Protein AF-A0A442RYC6-F1 (afdb_monomer_lite)

Foldseek 3Di:
DDDDDPVRVVVVLVVVLLVLLQVLLVLLDPDPSNVVSLVVLVVLQVVVVPPPPVPDDQDPVNVVSVVVSVSSVSSNVSSVVVNVVVVVD

Structure (mmCIF, N/CA/C/O backbone):
data_AF-A0A442RYC6-F1
#
_entry.id   AF-A0A442RYC6-F1
#
loop_
_atom_site.group_PDB
_atom_site.id
_atom_site.type_symbol
_atom_site.label_atom_id
_atom_site.label_alt_id
_atom_site.label_comp_id
_atom_site.label_asym_id
_atom_site.label_entity_id
_atom_site.label_seq_id
_atom_site.pdbx_PDB_ins_code
_atom_site.Cartn_x
_atom_site.Cartn_y
_atom_site.Cartn_z
_atom_site.occupancy
_atom_site.B_iso_or_equiv
_atom_site.auth_seq_id
_atom_site.auth_comp_id
_atom_site.auth_asym_id
_atom_site.auth_atom_id
_atom_site.pdbx_PDB_model_num
ATOM 1 N N . MET A 1 1 ? -25.375 13.525 11.907 1.00 44.34 1 MET A N 1
ATOM 2 C CA . MET A 1 1 ? -24.735 12.583 10.966 1.00 44.34 1 MET A CA 1
ATOM 3 C C . MET A 1 1 ? -24.897 11.209 11.581 1.00 44.34 1 MET A C 1
ATOM 5 O O . MET A 1 1 ? -24.591 11.095 12.760 1.00 44.34 1 MET A O 1
ATOM 9 N N . SER A 1 2 ? -25.478 10.237 10.876 1.00 67.31 2 SER A N 1
ATOM 10 C CA . SER A 1 2 ? -25.528 8.861 11.388 1.00 67.31 2 SER A CA 1
ATOM 11 C C . SER A 1 2 ? -24.100 8.353 11.565 1.00 67.31 2 SER A C 1
ATOM 13 O O . SER A 1 2 ? -23.256 8.619 10.706 1.00 67.31 2 SER A O 1
ATOM 15 N N . GLU A 1 3 ? -23.825 7.670 12.673 1.00 82.00 3 GLU A N 1
ATOM 16 C CA . GLU A 1 3 ? -22.548 6.978 12.841 1.00 82.00 3 GLU A CA 1
ATOM 17 C C . GLU A 1 3 ? -22.400 5.935 11.729 1.00 82.00 3 GLU A C 1
ATOM 19 O O . GLU A 1 3 ? -23.352 5.227 11.393 1.00 82.00 3 GLU A O 1
ATOM 24 N N . LEU A 1 4 ? -21.224 5.907 11.105 1.00 84.50 4 LEU A N 1
ATOM 25 C CA . LEU A 1 4 ? -20.885 4.880 10.127 1.00 84.50 4 LEU A CA 1
ATOM 26 C C . LEU A 1 4 ? -20.650 3.569 10.874 1.00 84.50 4 LEU A C 1
ATOM 28 O O . LEU A 1 4 ? -20.048 3.579 11.949 1.00 84.50 4 LEU A O 1
ATOM 32 N N . THR A 1 5 ? -21.097 2.453 10.304 1.00 91.62 5 THR A N 1
ATOM 33 C CA . THR A 1 5 ? -20.743 1.141 10.850 1.00 91.62 5 THR A CA 1
ATOM 34 C C . THR A 1 5 ? -19.256 0.867 10.616 1.00 91.62 5 THR A C 1
ATOM 36 O O . THR A 1 5 ? -18.626 1.481 9.748 1.00 91.62 5 THR A O 1
ATOM 39 N N . ASN A 1 6 ? -18.681 -0.061 11.381 1.00 89.44 6 ASN A N 1
ATOM 40 C CA . ASN A 1 6 ? -17.277 -0.437 11.209 1.00 89.44 6 ASN A CA 1
ATOM 41 C C . ASN A 1 6 ? -17.017 -1.015 9.812 1.00 89.44 6 ASN A C 1
ATOM 43 O O . ASN A 1 6 ? -15.981 -0.726 9.224 1.00 89.44 6 ASN A O 1
ATOM 47 N N . GLU A 1 7 ? -17.978 -1.753 9.256 1.00 89.31 7 GLU A N 1
ATOM 48 C CA . GLU A 1 7 ? -17.903 -2.338 7.916 1.00 89.31 7 GLU A CA 1
ATOM 49 C C . GLU A 1 7 ? -17.864 -1.253 6.832 1.00 89.31 7 GLU A C 1
ATOM 51 O O . GLU A 1 7 ? -17.088 -1.345 5.885 1.00 89.31 7 GLU A O 1
ATOM 56 N N . GLU A 1 8 ? -18.653 -0.186 6.987 1.00 83.06 8 GLU A N 1
ATOM 57 C CA . GLU A 1 8 ? -18.646 0.949 6.059 1.00 83.06 8 GLU A CA 1
ATOM 58 C C . GLU A 1 8 ? -17.328 1.738 6.153 1.00 83.06 8 GLU A C 1
ATOM 60 O O . GLU A 1 8 ? -16.786 2.195 5.146 1.00 83.06 8 GLU A O 1
ATOM 65 N N . ILE A 1 9 ? -16.771 1.883 7.360 1.00 89.12 9 ILE A N 1
ATOM 66 C CA . ILE A 1 9 ? -15.454 2.503 7.561 1.00 89.12 9 ILE A CA 1
ATOM 67 C C . ILE A 1 9 ? -14.364 1.658 6.893 1.00 89.12 9 ILE A C 1
ATOM 69 O O . ILE A 1 9 ? -13.550 2.205 6.149 1.00 89.12 9 ILE A O 1
ATOM 73 N N . GLU A 1 10 ? -14.369 0.344 7.114 1.00 85.50 10 GLU A N 1
ATOM 74 C CA . GLU A 1 10 ? -13.417 -0.591 6.516 1.00 85.50 10 GLU A CA 1
ATOM 75 C C . GLU A 1 10 ? -13.506 -0.578 4.987 1.00 85.50 10 GLU A C 1
ATOM 77 O O . GLU A 1 10 ? -12.491 -0.402 4.314 1.00 85.50 10 GLU A O 1
ATOM 82 N N . GLY A 1 11 ? -14.715 -0.658 4.423 1.00 82.00 11 GLY A N 1
ATOM 83 C CA . GLY A 1 11 ? -14.933 -0.595 2.977 1.00 82.00 11 GLY A CA 1
ATOM 84 C C . GLY A 1 11 ? -14.388 0.693 2.354 1.00 82.00 11 GLY A C 1
ATOM 85 O O . GLY A 1 11 ? -13.727 0.655 1.313 1.00 82.00 11 GLY A O 1
ATOM 86 N N . ARG A 1 12 ? -14.589 1.840 3.014 1.00 89.50 12 ARG A N 1
ATOM 87 C CA . ARG A 1 12 ? -14.068 3.138 2.553 1.00 89.50 12 ARG A CA 1
ATOM 88 C C . ARG A 1 12 ? -12.549 3.242 2.664 1.00 89.50 12 ARG A C 1
ATOM 90 O O . ARG A 1 12 ? -11.935 3.823 1.769 1.00 89.50 12 ARG A O 1
ATOM 97 N N . LEU A 1 13 ? -11.950 2.713 3.731 1.00 89.12 13 LEU A N 1
ATOM 98 C CA . LEU A 1 13 ? -10.494 2.669 3.893 1.00 89.12 13 LEU A CA 1
ATOM 99 C C . LEU A 1 13 ? -9.860 1.768 2.833 1.00 89.12 13 LEU A C 1
ATOM 101 O O . LEU A 1 13 ? -8.938 2.199 2.145 1.00 89.12 13 LEU A O 1
ATOM 105 N N . ASN A 1 14 ? -10.428 0.582 2.614 1.00 82.94 14 ASN A N 1
ATOM 106 C CA . ASN A 1 14 ? -9.972 -0.340 1.580 1.00 82.94 14 ASN A CA 1
ATOM 107 C C . ASN A 1 14 ? -10.042 0.309 0.195 1.00 82.94 14 ASN A C 1
ATOM 109 O O . ASN A 1 14 ? -9.038 0.338 -0.507 1.00 82.94 14 ASN A O 1
ATOM 113 N N . ALA A 1 15 ? -11.167 0.924 -0.180 1.00 75.94 15 ALA A N 1
ATOM 114 C CA . ALA A 1 15 ? -11.288 1.604 -1.472 1.00 75.94 15 ALA A CA 1
ATOM 115 C C . ALA A 1 15 ? -10.227 2.706 -1.674 1.00 75.94 15 ALA A C 1
ATOM 117 O O . ALA A 1 15 ? -9.680 2.853 -2.772 1.00 75.94 15 ALA A O 1
ATOM 118 N N . GLN A 1 16 ? -9.902 3.467 -0.623 1.00 88.19 16 GLN A N 1
ATOM 119 C CA . GLN A 1 16 ? -8.834 4.471 -0.672 1.00 88.19 16 GLN A CA 1
ATOM 120 C C . GLN A 1 16 ? -7.456 3.827 -0.836 1.00 88.19 16 GLN A C 1
ATOM 122 O O . GLN A 1 16 ? -6.688 4.268 -1.690 1.00 88.19 16 GLN A O 1
ATOM 127 N N . ARG A 1 17 ? -7.163 2.770 -0.072 1.00 89.50 17 ARG A N 1
ATOM 128 C CA . ARG A 1 17 ? -5.910 2.010 -0.149 1.00 89.50 17 ARG A CA 1
ATOM 129 C C . ARG A 1 17 ? -5.680 1.442 -1.547 1.00 89.50 17 ARG A C 1
ATOM 131 O O . ARG A 1 17 ? -4.619 1.664 -2.123 1.00 89.50 17 ARG A O 1
ATOM 138 N N . GLU A 1 18 ? -6.693 0.793 -2.121 1.00 78.38 18 GLU A N 1
ATOM 139 C CA . GLU A 1 18 ? -6.654 0.250 -3.485 1.00 78.38 18 GLU A CA 1
ATOM 140 C C . GLU A 1 18 ? -6.400 1.353 -4.524 1.00 78.38 18 GLU A C 1
ATOM 142 O O . GLU A 1 18 ? -5.535 1.223 -5.390 1.00 78.38 18 GLU A O 1
ATOM 147 N N . THR A 1 19 ? -7.113 2.479 -4.412 1.00 79.12 19 THR A N 1
ATOM 148 C CA . THR A 1 19 ? -6.945 3.625 -5.322 1.00 79.12 19 THR A CA 1
ATOM 149 C C . THR A 1 19 ? -5.533 4.203 -5.238 1.00 79.12 19 THR A C 1
ATOM 151 O O . THR A 1 19 ? -4.916 4.487 -6.264 1.00 79.12 19 THR A O 1
ATOM 154 N N . LEU A 1 20 ? -4.995 4.366 -4.027 1.00 87.75 20 LEU A N 1
ATOM 155 C CA . LEU A 1 20 ? -3.638 4.867 -3.821 1.00 87.75 20 LEU A CA 1
ATOM 156 C C . LEU A 1 20 ? -2.593 3.896 -4.369 1.00 87.75 20 LEU A C 1
ATOM 158 O O . LEU A 1 20 ? -1.659 4.339 -5.035 1.00 87.75 20 LEU A O 1
ATOM 162 N N . ALA A 1 21 ? -2.768 2.593 -4.151 1.00 84.75 21 ALA A N 1
ATOM 163 C CA . ALA A 1 21 ? -1.875 1.576 -4.692 1.00 84.75 21 ALA A CA 1
ATOM 164 C C . ALA A 1 21 ? -1.834 1.620 -6.229 1.00 84.75 21 ALA A C 1
ATOM 166 O O . ALA A 1 21 ? -0.752 1.611 -6.816 1.00 84.75 21 ALA A O 1
ATOM 167 N N . LEU A 1 22 ? -2.991 1.768 -6.883 1.00 77.94 22 LEU A N 1
ATOM 168 C CA . LEU A 1 22 ? -3.083 1.943 -8.337 1.00 77.94 22 LEU A CA 1
ATOM 169 C C . LEU A 1 22 ? -2.349 3.197 -8.821 1.00 77.94 22 LEU A C 1
ATOM 171 O O . LEU A 1 22 ? -1.575 3.130 -9.775 1.00 77.94 22 LEU A O 1
ATOM 175 N N . VAL A 1 23 ? -2.558 4.338 -8.159 1.00 85.62 23 VAL A N 1
ATOM 176 C CA . VAL A 1 23 ? -1.871 5.593 -8.505 1.00 85.62 23 VAL A CA 1
ATOM 177 C C . VAL A 1 23 ? -0.357 5.438 -8.364 1.00 85.62 23 VAL A C 1
ATOM 179 O O . VAL A 1 23 ? 0.381 5.830 -9.265 1.00 85.62 23 VAL A O 1
ATOM 182 N N . VAL A 1 24 ? 0.116 4.826 -7.275 1.00 83.62 24 VAL A N 1
ATOM 183 C CA . VAL A 1 24 ? 1.544 4.551 -7.063 1.00 83.62 24 VAL A CA 1
ATOM 184 C C . VAL A 1 24 ? 2.091 3.642 -8.162 1.00 83.62 24 VAL A C 1
ATOM 1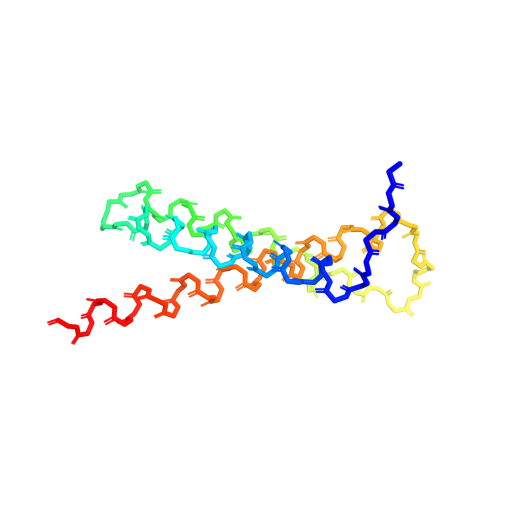86 O O . VAL A 1 24 ? 3.133 3.957 -8.731 1.00 83.62 24 VAL A O 1
ATOM 189 N N . ALA A 1 25 ? 1.385 2.565 -8.511 1.00 80.88 25 ALA A N 1
ATOM 190 C CA . ALA A 1 25 ? 1.793 1.637 -9.564 1.00 80.88 25 ALA A CA 1
ATOM 191 C C . ALA A 1 25 ? 1.895 2.311 -10.947 1.00 80.88 25 ALA A C 1
ATOM 193 O O . ALA A 1 25 ? 2.820 2.017 -11.702 1.00 80.88 25 ALA A O 1
ATOM 194 N N . LEU A 1 26 ? 0.989 3.242 -11.269 1.00 78.06 26 LEU A N 1
ATOM 195 C CA . LEU A 1 26 ? 0.995 3.990 -12.534 1.00 78.06 26 LEU A CA 1
ATOM 196 C C . LEU A 1 26 ? 2.104 5.044 -12.597 1.00 78.06 26 LEU A C 1
ATOM 198 O O . LEU A 1 26 ? 2.759 5.201 -13.625 1.00 78.06 26 LEU A O 1
ATOM 202 N N . LEU A 1 27 ? 2.328 5.770 -11.499 1.00 80.81 27 LEU A N 1
ATOM 203 C CA . LEU A 1 27 ? 3.414 6.751 -11.397 1.00 80.81 27 LEU A CA 1
ATOM 204 C C . LEU A 1 27 ? 4.789 6.077 -11.358 1.00 80.81 27 LEU A C 1
ATOM 206 O O . LEU A 1 27 ? 5.809 6.694 -11.660 1.00 80.81 27 LEU A O 1
ATOM 210 N N . ALA A 1 28 ? 4.814 4.793 -11.017 1.00 69.44 28 ALA A N 1
ATOM 211 C CA . ALA A 1 28 ? 5.994 3.969 -10.943 1.00 69.44 28 ALA A CA 1
ATOM 212 C C . ALA A 1 28 ? 6.547 3.540 -12.330 1.00 69.44 28 ALA A C 1
ATOM 214 O O . ALA A 1 28 ? 6.903 2.374 -12.509 1.00 69.44 28 ALA A O 1
ATOM 215 N N . GLY A 1 29 ? 6.644 4.446 -13.309 1.00 67.38 29 GLY A N 1
ATOM 216 C CA . GLY A 1 29 ? 7.202 4.183 -14.649 1.00 67.38 29 GLY A CA 1
ATOM 217 C C . GLY A 1 29 ? 8.704 3.817 -14.667 1.00 67.38 29 GLY A C 1
ATOM 218 O O . GLY A 1 29 ? 9.294 3.548 -13.627 1.00 67.38 29 GLY A O 1
ATOM 219 N N . PRO A 1 30 ? 9.373 3.769 -15.830 1.00 64.75 30 PRO A N 1
ATOM 220 C CA . PRO A 1 30 ? 10.808 3.458 -15.922 1.00 64.75 30 PRO A CA 1
ATOM 221 C C . PRO A 1 30 ? 11.741 4.660 -15.667 1.00 64.75 30 PRO A C 1
ATOM 223 O O . PRO A 1 30 ? 12.956 4.525 -15.788 1.00 64.75 30 PRO A O 1
ATOM 226 N N . ASP A 1 31 ? 11.206 5.848 -15.375 1.00 71.31 31 ASP A N 1
ATOM 227 C CA . ASP A 1 31 ? 12.013 7.053 -15.166 1.00 71.31 31 ASP A CA 1
ATOM 228 C C . ASP A 1 31 ? 12.558 7.171 -13.729 1.00 71.31 31 ASP A C 1
ATOM 230 O O . ASP A 1 31 ? 12.113 6.501 -12.810 1.00 71.31 31 ASP A O 1
ATOM 234 N N . ARG A 1 32 ? 13.532 8.057 -13.486 1.00 63.28 32 ARG A N 1
ATOM 235 C CA . ARG A 1 32 ? 14.086 8.257 -12.127 1.00 63.28 32 ARG A CA 1
ATOM 236 C C . ARG A 1 32 ? 13.066 8.780 -11.106 1.00 63.28 32 ARG A C 1
ATOM 238 O O . ARG A 1 32 ? 13.309 8.706 -9.902 1.00 63.28 32 ARG A O 1
ATOM 245 N N . THR A 1 33 ? 11.962 9.366 -11.564 1.00 67.56 33 THR A N 1
ATOM 246 C CA . THR A 1 33 ? 10.923 9.916 -10.685 1.00 67.56 33 THR A CA 1
ATOM 247 C C . THR A 1 33 ? 10.140 8.786 -10.021 1.00 67.56 33 THR A C 1
ATOM 249 O O . THR A 1 33 ? 9.805 8.887 -8.839 1.00 67.56 33 THR A O 1
ATOM 252 N N . SER A 1 34 ? 9.932 7.680 -10.735 1.00 72.06 34 SER A N 1
ATOM 253 C CA . SER A 1 34 ? 9.296 6.471 -10.219 1.00 72.06 34 SER A CA 1
ATOM 254 C C . SER A 1 34 ? 10.085 5.803 -9.090 1.00 72.06 34 SER A C 1
ATOM 256 O O . SER A 1 34 ? 9.507 5.415 -8.075 1.00 72.06 34 SER A O 1
ATOM 258 N N . GLU A 1 35 ? 11.409 5.703 -9.233 1.00 74.12 35 GLU A N 1
ATOM 259 C CA . GLU A 1 35 ? 12.296 5.066 -8.254 1.00 74.12 35 GLU A CA 1
ATOM 260 C C . GLU A 1 35 ? 12.255 5.811 -6.919 1.00 74.12 35 GLU A C 1
ATOM 262 O O . GLU A 1 35 ? 12.224 5.195 -5.853 1.00 74.12 35 GLU A O 1
ATOM 267 N N . ARG A 1 36 ? 12.171 7.146 -6.973 1.00 76.75 36 ARG A N 1
ATOM 268 C CA . ARG A 1 36 ? 12.038 7.984 -5.781 1.00 76.75 36 ARG A CA 1
ATOM 269 C C . ARG A 1 36 ? 10.736 7.712 -5.030 1.00 76.75 36 ARG A C 1
ATOM 271 O O . ARG A 1 36 ? 10.760 7.668 -3.806 1.00 76.75 36 ARG A O 1
ATOM 278 N N . ILE A 1 37 ? 9.617 7.518 -5.731 1.00 78.81 37 ILE A N 1
ATOM 279 C CA . ILE A 1 37 ? 8.327 7.215 -5.089 1.00 78.81 37 ILE A CA 1
ATOM 280 C C . ILE A 1 37 ? 8.413 5.891 -4.321 1.00 78.81 37 ILE A C 1
ATOM 282 O O . ILE A 1 37 ? 7.982 5.829 -3.170 1.00 78.81 37 ILE A O 1
ATOM 286 N N . TRP A 1 38 ? 9.022 4.859 -4.912 1.00 80.94 38 TRP A N 1
ATOM 287 C CA . TRP A 1 38 ? 9.223 3.578 -4.230 1.00 80.94 38 TRP A CA 1
ATOM 288 C C . TRP A 1 38 ? 10.116 3.697 -3.002 1.00 80.94 38 TRP A C 1
ATOM 290 O O . TRP A 1 38 ? 9.747 3.197 -1.943 1.00 80.94 38 TRP A O 1
ATOM 300 N N . ALA A 1 39 ? 11.253 4.382 -3.131 1.00 81.44 39 ALA A N 1
ATOM 301 C CA . ALA A 1 39 ? 12.199 4.548 -2.035 1.00 81.44 39 ALA A CA 1
ATOM 302 C C . ALA A 1 39 ? 11.580 5.300 -0.844 1.00 81.44 39 ALA A C 1
ATOM 304 O O . ALA A 1 39 ? 11.780 4.915 0.306 1.00 81.44 39 ALA A O 1
ATOM 305 N N . GLU A 1 40 ? 10.798 6.348 -1.109 1.00 80.94 40 GLU A N 1
ATOM 306 C CA . GLU A 1 40 ? 10.109 7.115 -0.066 1.00 80.94 40 GLU A CA 1
ATOM 307 C C . GLU A 1 40 ? 9.026 6.282 0.629 1.00 80.94 40 GLU A C 1
ATOM 309 O O . GLU A 1 40 ? 8.919 6.320 1.854 1.00 80.94 40 GLU A O 1
ATOM 314 N N . LEU A 1 41 ? 8.241 5.498 -0.120 1.00 80.12 41 LEU A N 1
ATOM 315 C CA . LEU A 1 41 ? 7.238 4.605 0.467 1.00 80.12 41 LEU A CA 1
ATOM 316 C C . LEU A 1 41 ? 7.888 3.513 1.321 1.00 80.12 41 LEU A C 1
ATOM 318 O O . LEU A 1 41 ? 7.433 3.273 2.437 1.00 80.12 41 LEU A O 1
ATOM 322 N N . GLU A 1 42 ? 8.971 2.904 0.836 1.00 82.00 42 GLU A N 1
ATOM 323 C CA . GLU A 1 42 ? 9.720 1.885 1.572 1.00 82.00 42 GLU A CA 1
ATOM 324 C C . GLU A 1 42 ? 10.317 2.436 2.873 1.00 82.00 42 GLU A C 1
ATOM 326 O O . GLU A 1 42 ? 10.122 1.866 3.950 1.00 82.00 42 GLU A O 1
ATOM 331 N N . ALA A 1 43 ? 10.966 3.600 2.813 1.00 81.75 43 ALA A N 1
ATOM 332 C CA . ALA A 1 43 ? 11.575 4.233 3.980 1.00 81.75 43 ALA A CA 1
ATOM 333 C C . ALA A 1 43 ? 10.569 4.505 5.116 1.00 81.75 43 ALA A C 1
ATOM 335 O O . ALA A 1 43 ? 10.931 4.428 6.293 1.00 81.75 43 ALA A O 1
ATOM 336 N N . ARG A 1 44 ? 9.299 4.785 4.788 1.00 79.00 44 ARG A N 1
ATOM 337 C CA . ARG A 1 44 ? 8.253 5.113 5.772 1.00 79.00 44 ARG A CA 1
ATOM 338 C C . ARG A 1 44 ? 7.864 3.947 6.675 1.00 79.00 44 ARG A C 1
ATOM 340 O O . ARG A 1 44 ? 7.439 4.211 7.795 1.00 79.00 44 ARG A O 1
ATOM 347 N N . PHE A 1 45 ? 8.011 2.697 6.233 1.00 74.81 45 PHE A N 1
ATOM 348 C CA . PHE A 1 45 ? 7.678 1.524 7.054 1.00 74.81 45 PHE A CA 1
ATOM 349 C C . PHE A 1 45 ? 8.902 0.742 7.552 1.00 74.81 45 PHE A C 1
ATOM 351 O O . PHE A 1 45 ? 8.781 -0.029 8.500 1.00 74.81 45 PHE A O 1
ATOM 358 N N . GLN A 1 46 ? 10.096 0.970 6.995 1.00 73.19 46 GLN A N 1
ATOM 359 C CA . GLN A 1 46 ? 11.346 0.379 7.503 1.00 73.19 46 GLN A CA 1
ATOM 360 C C . GLN A 1 46 ? 11.737 0.907 8.896 1.00 73.19 46 GLN A C 1
ATOM 362 O O . GLN A 1 46 ? 12.342 0.187 9.687 1.00 73.19 46 GLN A O 1
ATOM 367 N N . PHE A 1 47 ? 11.364 2.149 9.229 1.00 61.28 47 PHE A N 1
ATOM 368 C CA . PHE A 1 47 ? 11.721 2.781 10.505 1.00 61.28 47 PHE A CA 1
ATOM 369 C C . PHE A 1 47 ? 11.132 2.062 11.731 1.00 61.28 47 PHE A C 1
ATOM 371 O O . PHE A 1 47 ? 11.757 2.061 12.789 1.00 61.28 47 PHE A O 1
ATOM 378 N N . GLN A 1 48 ? 9.968 1.412 11.599 1.00 56.66 48 GLN A N 1
ATOM 379 C CA . GLN A 1 48 ? 9.306 0.777 12.742 1.00 56.66 48 GLN A CA 1
ATOM 380 C C . GLN A 1 48 ? 9.841 -0.598 13.120 1.00 56.66 48 GLN A C 1
ATOM 382 O O . GLN A 1 48 ? 9.889 -0.903 14.308 1.00 56.66 48 GLN A O 1
ATOM 387 N N . ASN A 1 49 ? 10.320 -1.385 12.152 1.00 56.38 49 ASN A N 1
ATOM 388 C CA . ASN A 1 49 ? 10.945 -2.682 12.439 1.00 56.38 49 ASN A CA 1
ATOM 389 C C . ASN A 1 49 ? 12.160 -2.546 13.378 1.00 56.38 49 ASN A C 1
ATOM 391 O O . ASN A 1 49 ? 12.506 -3.489 14.080 1.00 56.38 49 ASN A O 1
ATOM 395 N N . ASN A 1 50 ? 12.794 -1.368 13.408 1.00 56.75 50 ASN A N 1
ATOM 396 C CA . ASN A 1 50 ? 13.988 -1.099 14.208 1.00 56.75 50 ASN A CA 1
ATOM 397 C C . ASN A 1 50 ? 13.700 -0.450 15.579 1.00 56.75 50 ASN A C 1
ATOM 399 O O . ASN A 1 50 ? 14.652 -0.140 16.292 1.00 56.75 50 ASN A O 1
ATOM 403 N N . GLN A 1 51 ? 12.433 -0.209 15.950 1.00 58.28 51 GLN A N 1
ATOM 404 C CA . GLN A 1 51 ? 12.054 0.483 17.198 1.00 58.28 51 GLN A CA 1
ATOM 405 C C . GLN A 1 51 ? 11.142 -0.326 18.137 1.00 58.28 51 GLN A C 1
ATOM 407 O O . GLN A 1 51 ? 10.576 0.240 19.072 1.00 58.28 51 GLN A O 1
ATOM 412 N N . GLU A 1 52 ? 10.993 -1.637 17.936 1.00 55.25 52 GLU A N 1
ATOM 413 C CA . GLU A 1 52 ? 10.283 -2.501 18.889 1.00 55.25 52 GLU A CA 1
ATOM 414 C C . GLU A 1 52 ? 11.114 -2.700 20.176 1.00 55.25 52 GLU A C 1
ATOM 416 O O . GLU A 1 52 ? 11.719 -3.746 20.387 1.00 55.25 52 GLU A O 1
ATOM 421 N N . ASP A 1 53 ? 11.183 -1.679 21.037 1.00 60.31 53 ASP A N 1
ATOM 422 C CA . ASP A 1 53 ? 11.736 -1.789 22.392 1.00 60.31 53 ASP A CA 1
ATOM 4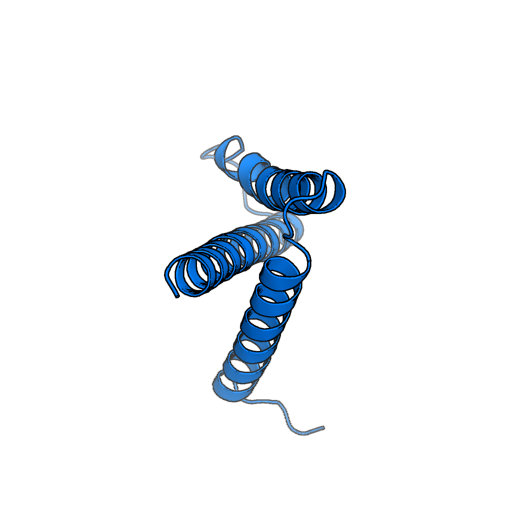23 C C . ASP A 1 53 ? 10.696 -2.482 23.304 1.00 60.31 53 ASP A C 1
ATOM 425 O O . ASP A 1 53 ? 9.636 -1.899 23.572 1.00 60.31 53 ASP A O 1
ATOM 429 N N . PRO A 1 54 ? 10.944 -3.720 23.786 1.00 57.16 54 PRO A N 1
ATOM 430 C CA . PRO A 1 54 ? 9.944 -4.578 24.436 1.00 57.16 54 PRO A CA 1
ATOM 431 C C . PRO A 1 54 ? 9.515 -4.138 25.853 1.00 57.16 54 PRO A C 1
ATOM 433 O O . PRO A 1 54 ? 8.997 -4.945 26.625 1.00 57.16 54 PRO A O 1
ATOM 436 N N . GLY A 1 55 ? 9.701 -2.864 26.212 1.00 59.47 55 GLY A N 1
ATOM 437 C CA . GLY A 1 55 ? 9.307 -2.287 27.501 1.00 59.47 55 GLY A CA 1
ATOM 438 C C . GLY A 1 55 ? 8.642 -0.907 27.436 1.00 59.47 55 GLY A C 1
ATOM 439 O O . GLY A 1 55 ? 8.244 -0.384 28.479 1.00 59.47 55 GLY A O 1
ATOM 440 N N . ALA A 1 56 ? 8.500 -0.298 26.254 1.00 61.22 56 ALA A N 1
ATOM 441 C CA . ALA A 1 56 ? 7.886 1.021 26.127 1.00 61.22 56 ALA A CA 1
ATOM 442 C C . ALA A 1 56 ? 6.351 0.927 26.192 1.00 61.22 56 ALA A C 1
ATOM 444 O O . ALA A 1 56 ? 5.716 0.270 25.370 1.00 61.22 56 ALA A O 1
ATOM 445 N N . VAL A 1 57 ? 5.733 1.610 27.163 1.00 59.28 57 VAL A N 1
ATOM 446 C CA . VAL A 1 57 ? 4.267 1.732 27.236 1.00 59.28 57 VAL A CA 1
ATOM 447 C C . VAL A 1 57 ? 3.785 2.471 25.978 1.00 59.28 57 VAL A C 1
ATOM 449 O O . VAL A 1 57 ? 4.192 3.620 25.778 1.00 59.28 57 VAL A O 1
ATOM 452 N N . PRO A 1 58 ? 2.929 1.870 25.129 1.00 59.69 58 PRO A N 1
ATOM 453 C CA . PRO A 1 58 ? 2.511 2.506 23.887 1.00 59.69 58 PRO A CA 1
ATOM 454 C C . PRO A 1 58 ? 1.753 3.800 24.187 1.00 59.69 58 PRO A C 1
ATOM 456 O O . PRO A 1 58 ? 0.667 3.784 24.771 1.00 59.69 58 PRO A O 1
ATOM 459 N N . SER A 1 59 ? 2.313 4.942 23.791 1.00 69.88 59 SER A N 1
ATOM 460 C CA . SER A 1 59 ? 1.557 6.193 23.799 1.00 69.88 59 SER A CA 1
ATOM 461 C C . SER A 1 59 ? 0.523 6.169 22.666 1.00 69.88 59 SER A C 1
ATOM 463 O O . SER A 1 59 ? 0.717 5.518 21.638 1.00 69.88 59 SER A O 1
ATOM 465 N N . ARG A 1 60 ? -0.585 6.910 22.808 1.00 69.50 60 ARG A N 1
ATOM 466 C CA . ARG A 1 60 ? -1.591 7.038 21.734 1.00 69.50 60 ARG A CA 1
ATOM 467 C C . ARG A 1 60 ? -0.976 7.540 20.419 1.00 69.50 60 ARG A C 1
ATOM 469 O O . ARG A 1 60 ? -1.416 7.121 19.355 1.00 69.50 60 ARG A O 1
ATOM 476 N N . ALA A 1 61 ? 0.033 8.409 20.498 1.00 67.94 61 ALA A N 1
ATOM 477 C CA . ALA A 1 61 ? 0.771 8.892 19.332 1.00 67.94 61 ALA A CA 1
ATOM 478 C C . ALA A 1 61 ? 1.531 7.751 18.638 1.00 67.94 61 ALA A C 1
ATOM 480 O O . ALA A 1 61 ? 1.398 7.585 17.429 1.00 67.94 61 ALA A O 1
ATOM 481 N N . PHE A 1 62 ? 2.210 6.900 19.414 1.00 71.00 62 PHE A N 1
ATOM 482 C CA . PHE A 1 62 ? 2.915 5.731 18.889 1.00 71.00 62 PHE A CA 1
ATOM 483 C C . PHE A 1 62 ? 1.955 4.744 18.209 1.00 71.00 62 PHE A C 1
ATOM 485 O O . PHE A 1 62 ? 2.221 4.288 17.105 1.00 71.00 62 PHE A O 1
ATOM 492 N N . ALA A 1 63 ? 0.783 4.482 18.802 1.00 74.19 63 ALA A N 1
ATOM 493 C CA . ALA A 1 63 ? -0.219 3.591 18.209 1.00 74.19 63 ALA A CA 1
ATOM 494 C C . ALA A 1 63 ? -0.757 4.094 16.853 1.00 74.19 63 ALA A C 1
ATOM 496 O O . ALA A 1 63 ? -0.971 3.293 15.939 1.00 74.19 63 ALA A O 1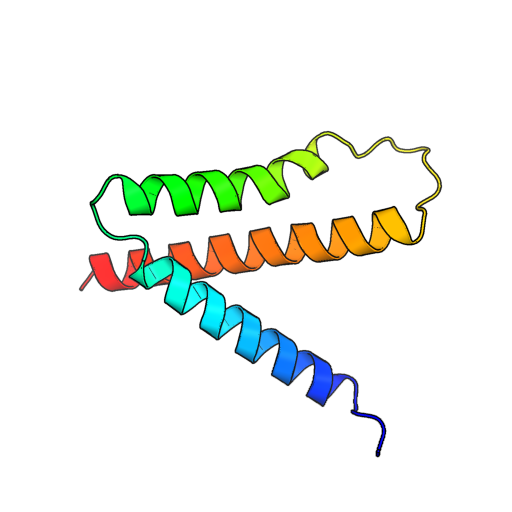
ATOM 497 N N . ILE A 1 64 ? -0.961 5.411 16.712 1.00 72.75 64 ILE A N 1
ATOM 498 C CA . ILE A 1 64 ? -1.384 6.041 15.450 1.00 72.75 64 ILE A CA 1
ATOM 499 C C . ILE A 1 64 ? -0.267 5.945 14.409 1.00 72.75 64 ILE A C 1
ATOM 501 O O . ILE A 1 64 ? -0.528 5.548 13.275 1.00 72.75 64 ILE A O 1
ATOM 505 N N . GLU A 1 65 ? 0.973 6.253 14.790 1.00 74.94 65 GLU A N 1
ATOM 506 C CA . GLU A 1 65 ? 2.129 6.119 13.901 1.00 74.94 65 GLU A CA 1
ATOM 507 C C . GLU A 1 65 ? 2.315 4.670 13.439 1.00 74.94 65 GLU A C 1
ATOM 509 O O . GLU A 1 65 ? 2.507 4.437 12.249 1.00 74.94 65 GLU A O 1
ATOM 514 N N . SER A 1 66 ? 2.154 3.679 14.322 1.00 77.06 66 SER A N 1
ATOM 515 C CA . SER A 1 66 ? 2.199 2.265 13.929 1.00 77.06 66 SER A CA 1
ATOM 516 C C . SER A 1 66 ? 1.084 1.853 12.986 1.00 77.06 66 SER A C 1
ATOM 518 O O . SER A 1 66 ? 1.322 1.086 12.054 1.00 77.06 66 SER A O 1
ATOM 520 N N . ALA A 1 67 ? -0.135 2.346 13.198 1.00 81.19 67 ALA A N 1
ATOM 521 C CA . ALA A 1 67 ? -1.229 2.094 12.266 1.00 81.19 67 ALA A CA 1
ATOM 522 C C . ALA A 1 67 ? -0.927 2.691 10.884 1.00 81.19 67 ALA A C 1
ATOM 524 O O . ALA A 1 67 ? -1.085 2.007 9.877 1.00 81.19 67 ALA A O 1
ATOM 525 N N . MET A 1 68 ? -0.407 3.919 10.845 1.00 79.88 68 MET A N 1
ATOM 526 C CA . MET A 1 68 ? -0.019 4.592 9.608 1.00 79.88 68 MET A CA 1
ATOM 527 C C . MET A 1 68 ? 1.108 3.854 8.867 1.00 79.88 68 MET A C 1
ATOM 529 O O . MET A 1 68 ? 1.046 3.701 7.651 1.00 79.88 68 MET A O 1
ATOM 533 N N . MET A 1 69 ? 2.135 3.372 9.571 1.00 80.88 69 MET A N 1
ATOM 534 C CA . MET A 1 69 ? 3.251 2.651 8.945 1.00 80.88 69 MET A CA 1
ATOM 535 C C . MET A 1 69 ? 2.823 1.300 8.362 1.00 80.88 69 MET A C 1
ATOM 537 O O . MET A 1 69 ? 3.254 0.948 7.263 1.00 80.88 69 MET A O 1
ATOM 541 N N . ARG A 1 70 ? 1.928 0.567 9.044 1.00 84.38 70 ARG A N 1
ATOM 542 C CA . ARG A 1 70 ? 1.319 -0.652 8.485 1.00 84.38 70 ARG A CA 1
ATOM 543 C C . ARG A 1 70 ? 0.559 -0.361 7.195 1.00 84.38 70 ARG A C 1
ATOM 545 O O . ARG A 1 70 ? 0.695 -1.116 6.238 1.00 84.38 70 ARG A O 1
ATOM 552 N N . GLU A 1 71 ? -0.173 0.746 7.155 1.00 86.44 71 GLU A N 1
ATOM 553 C CA . GLU A 1 71 ? -0.909 1.152 5.959 1.00 86.44 71 GLU A CA 1
ATOM 554 C C . GLU A 1 71 ? 0.032 1.453 4.782 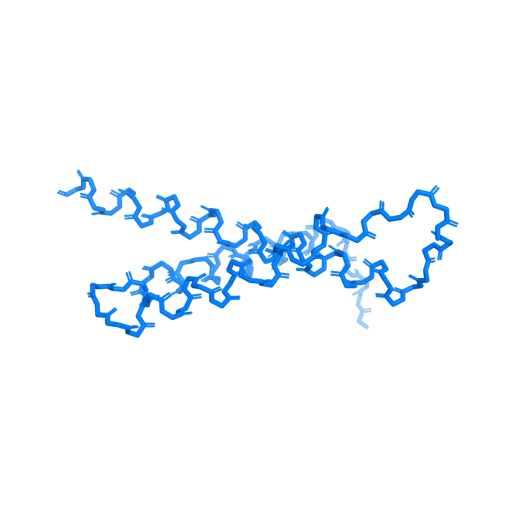1.00 86.44 71 GLU A C 1
ATOM 556 O O . GLU A 1 71 ? -0.193 0.970 3.673 1.00 86.44 71 GLU A O 1
ATOM 561 N N . PHE A 1 72 ? 1.146 2.158 5.020 1.00 81.50 72 PHE A N 1
ATOM 562 C CA . PHE A 1 72 ? 2.161 2.395 3.985 1.00 81.50 72 PHE A CA 1
ATOM 563 C C . PHE A 1 72 ? 2.730 1.099 3.404 1.00 81.50 72 PHE A C 1
ATOM 565 O O . PHE A 1 72 ? 2.865 0.988 2.185 1.00 81.50 72 PHE A O 1
ATOM 572 N N . LYS A 1 73 ? 3.037 0.114 4.258 1.00 85.44 73 LYS A N 1
ATOM 573 C CA . LYS A 1 73 ? 3.519 -1.201 3.817 1.00 85.44 73 LYS A CA 1
ATOM 574 C C . LYS A 1 73 ? 2.497 -1.890 2.912 1.00 85.44 73 LYS A C 1
ATOM 576 O O . LYS A 1 73 ? 2.854 -2.354 1.834 1.00 85.44 73 LYS A O 1
ATOM 581 N N . LEU A 1 74 ? 1.235 -1.915 3.334 1.00 87.75 74 LEU A N 1
ATOM 582 C CA . LEU A 1 74 ? 0.157 -2.546 2.579 1.00 87.75 74 LEU A CA 1
ATOM 583 C C . LEU A 1 74 ? -0.045 -1.895 1.203 1.00 87.75 74 LEU A C 1
ATOM 585 O O . LEU A 1 74 ? -0.156 -2.605 0.209 1.00 87.75 74 LEU A O 1
ATOM 589 N N . ILE A 1 75 ? -0.038 -0.560 1.126 1.00 86.75 75 ILE A N 1
ATOM 590 C CA . ILE A 1 75 ? -0.126 0.174 -0.150 1.00 86.75 75 ILE A CA 1
ATOM 591 C C . ILE A 1 75 ? 1.065 -0.160 -1.055 1.00 86.75 75 ILE A C 1
ATOM 593 O O . ILE A 1 75 ? 0.886 -0.368 -2.253 1.00 86.75 75 ILE A O 1
ATOM 597 N N . PHE A 1 76 ? 2.279 -0.210 -0.498 1.00 86.00 76 PHE A N 1
ATOM 598 C CA . PHE A 1 76 ? 3.494 -0.518 -1.251 1.00 86.00 76 PHE A CA 1
ATOM 599 C C . PHE A 1 76 ? 3.462 -1.929 -1.851 1.00 86.00 76 PHE A C 1
ATOM 601 O O . PHE A 1 76 ? 3.734 -2.094 -3.041 1.00 86.00 76 PHE A O 1
ATOM 608 N N . GLU A 1 77 ? 3.134 -2.940 -1.044 1.00 87.75 77 GLU A N 1
ATOM 609 C CA . GLU A 1 77 ? 3.072 -4.340 -1.480 1.00 87.75 77 GLU A CA 1
ATOM 610 C C . GLU A 1 77 ? 2.033 -4.525 -2.590 1.00 87.75 77 GLU A C 1
ATOM 612 O O . GLU A 1 77 ? 2.323 -5.128 -3.625 1.00 87.75 77 GLU A O 1
ATOM 617 N N . GLU A 1 78 ? 0.863 -3.920 -2.409 1.00 90.94 78 GLU A N 1
ATOM 618 C CA . GLU A 1 78 ? -0.247 -3.971 -3.351 1.00 90.94 78 GLU A CA 1
ATOM 619 C C . GLU A 1 78 ? 0.084 -3.263 -4.679 1.00 90.94 78 GLU A C 1
ATOM 621 O O . GLU A 1 78 ? -0.110 -3.812 -5.765 1.00 90.94 78 GLU A O 1
ATOM 626 N N . ALA A 1 79 ? 0.670 -2.064 -4.615 1.00 87.62 79 ALA A N 1
ATOM 627 C CA . ALA A 1 79 ? 1.114 -1.337 -5.802 1.00 87.62 79 ALA A CA 1
ATOM 628 C C . ALA A 1 79 ? 2.180 -2.125 -6.580 1.00 87.62 79 ALA A C 1
ATOM 630 O O . ALA A 1 79 ? 2.188 -2.141 -7.815 1.00 87.62 79 ALA A O 1
ATOM 631 N N . ARG A 1 80 ? 3.096 -2.787 -5.861 1.00 86.38 80 ARG A N 1
ATOM 632 C CA . ARG A 1 80 ? 4.157 -3.599 -6.460 1.00 86.38 80 ARG A CA 1
ATOM 633 C C . ARG A 1 80 ? 3.589 -4.825 -7.171 1.00 86.38 80 ARG A C 1
ATOM 635 O O . ARG A 1 80 ? 4.053 -5.126 -8.270 1.00 86.38 80 ARG A O 1
ATOM 642 N N . ALA A 1 81 ? 2.613 -5.505 -6.568 1.00 87.38 81 ALA A N 1
ATOM 643 C CA . ALA A 1 81 ? 1.944 -6.659 -7.165 1.00 87.38 81 ALA A CA 1
ATOM 644 C C . ALA A 1 81 ? 1.272 -6.281 -8.493 1.00 87.38 81 ALA A C 1
ATOM 646 O O . ALA A 1 81 ? 1.583 -6.868 -9.527 1.00 87.38 81 ALA A O 1
ATOM 647 N N . ARG A 1 82 ? 0.473 -5.210 -8.499 1.00 86.25 82 ARG A N 1
ATOM 648 C CA . ARG A 1 82 ? -0.208 -4.717 -9.707 1.00 86.25 82 ARG A CA 1
ATOM 649 C C . ARG A 1 82 ? 0.737 -4.312 -10.826 1.00 86.25 82 ARG A C 1
ATOM 651 O O . ARG A 1 82 ? 0.524 -4.655 -11.983 1.00 86.25 82 ARG A O 1
ATOM 658 N N . LYS A 1 83 ? 1.823 -3.612 -10.492 1.00 83.75 83 LYS A N 1
ATOM 659 C CA . LYS A 1 83 ? 2.845 -3.274 -11.489 1.00 83.75 83 LYS A CA 1
ATOM 660 C C . LYS A 1 83 ? 3.472 -4.533 -12.102 1.00 83.75 83 LYS A C 1
ATOM 662 O O . LYS A 1 83 ? 3.788 -4.537 -13.289 1.00 83.75 83 LYS A O 1
ATOM 667 N N . ALA A 1 84 ? 3.696 -5.579 -11.305 1.00 84.75 84 ALA A N 1
ATOM 668 C CA . ALA A 1 84 ? 4.237 -6.836 -11.808 1.00 84.75 84 ALA A CA 1
ATOM 669 C C . ALA A 1 84 ? 3.262 -7.537 -12.767 1.00 84.75 84 ALA A C 1
ATOM 671 O O . ALA A 1 84 ? 3.715 -8.041 -13.790 1.00 84.75 84 ALA A O 1
ATOM 672 N N . GLU A 1 85 ? 1.957 -7.511 -12.476 1.00 85.88 85 GLU A N 1
ATOM 673 C CA . GLU A 1 85 ? 0.906 -8.023 -13.368 1.00 85.88 85 GLU A CA 1
ATOM 674 C C . GLU A 1 85 ? 0.932 -7.318 -14.731 1.00 85.88 85 GLU A C 1
ATOM 676 O O . GLU A 1 85 ? 1.001 -7.988 -15.755 1.00 85.88 85 GLU A O 1
ATOM 681 N N . TRP A 1 86 ? 0.994 -5.983 -14.763 1.00 82.56 86 TRP A N 1
ATOM 682 C CA . TRP A 1 86 ? 1.023 -5.225 -16.025 1.00 82.56 86 TRP A CA 1
ATOM 683 C C . TRP A 1 86 ? 2.290 -5.425 -16.854 1.00 82.56 86 TRP A C 1
ATOM 685 O O . TRP A 1 86 ? 2.252 -5.297 -18.069 1.00 82.56 86 TRP A O 1
ATOM 695 N N . ASN A 1 87 ? 3.426 -5.710 -16.214 1.00 76.19 87 ASN A N 1
ATOM 696 C CA . ASN A 1 87 ? 4.671 -6.002 -16.931 1.00 76.19 87 ASN A CA 1
ATOM 697 C C . ASN A 1 87 ? 4.711 -7.433 -17.501 1.00 76.19 87 ASN A C 1
ATOM 699 O O . ASN A 1 87 ? 5.644 -7.755 -18.237 1.00 76.19 87 ASN A O 1
ATOM 703 N N . ALA A 1 88 ? 3.780 -8.303 -17.095 1.00 75.06 88 ALA A N 1
ATOM 704 C CA . ALA A 1 88 ? 3.676 -9.683 -17.564 1.00 75.06 88 ALA A CA 1
ATOM 705 C C . ALA A 1 88 ? 2.733 -9.846 -18.774 1.00 75.06 88 ALA A C 1
ATOM 707 O O . ALA A 1 88 ? 2.726 -10.922 -19.376 1.00 75.06 88 ALA A O 1
ATOM 708 N N . GLU A 1 89 ? 1.964 -8.806 -19.111 1.00 57.09 89 GLU A N 1
ATOM 709 C CA . GLU A 1 89 ? 1.101 -8.694 -20.300 1.00 57.09 89 GLU A CA 1
ATOM 710 C C . GLU A 1 89 ? 1.852 -8.088 -21.499 1.00 57.09 89 GLU A C 1
ATOM 712 O O . GLU A 1 89 ? 1.592 -8.549 -22.637 1.00 57.09 89 GLU A O 1
#

Sequence (89 aa):
MSELTNEEIEGRLNAQRETLALVVALLAGPDRTSERIWAELEARFQFQNNQEDPGAVPSRAFAIESAMMREFKLIFEEARARKAEWNAE

pLDDT: mean 76.75, std 10.64, range [44.34, 91.62]

Radius of gyration: 16.03 Å; chains: 1; bounding box: 40×22×48 Å

Secondary structure (DSSP, 8-state):
-PPPPHHHHHHH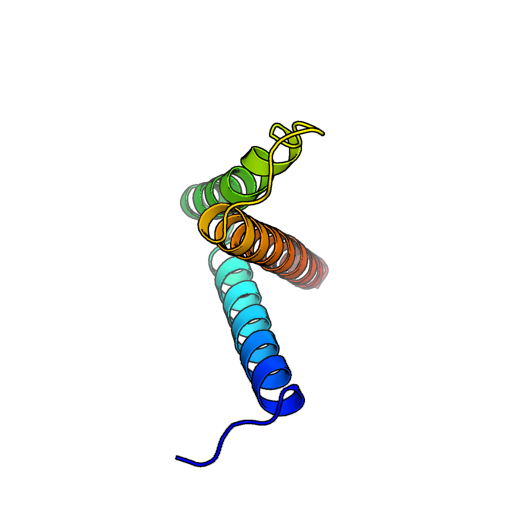HHHHHHHHHHHHHHH--SSHHHHHHHHHHHHHHHHHHT---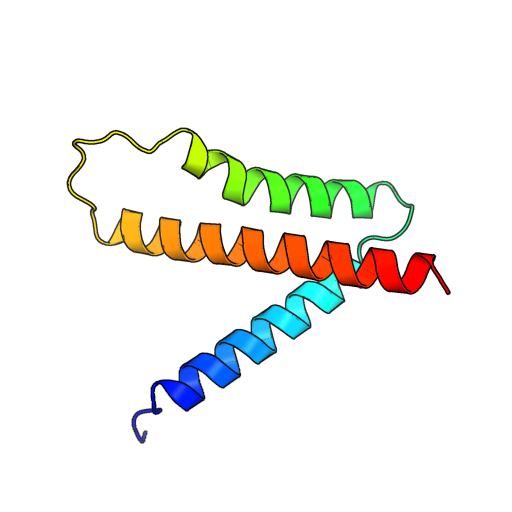TT----HHHHHHHHHHHHHHHHHHHHHHHHHHHTT-